Protein AF-A0A0G1UDI1-F1 (afdb_monomer_lite)

Secondary structure (DSSP, 8-state):
-PPPSS-EEE-S-HHHHHHHHHSSTTTTTTS---EEEEEEEETTEEEEEEEE-HHHHHT-TT-EEEEEE--STT-EESSTT-S-EEE-S----SEEEEEEGGG--SPEEE---

Foldseek 3Di:
DPQAPPKDKDFPDPLVQLCDQQPDCVNQVVDDKDKDKDWDDDPNDIDIAIAMAPSCVVRQPPTKGKGFAADCVQWDDPDPPDRIIIHNDDDHGPDIDMHGPVVNPDDYHHPDD

Structure (mmCIF, N/CA/C/O backbone):
data_AF-A0A0G1UDI1-F1
#
_entry.id   AF-A0A0G1UDI1-F1
#
loop_
_atom_site.group_PDB
_atom_site.id
_atom_site.type_symbol
_atom_site.label_atom_id
_atom_site.label_alt_id
_atom_site.label_comp_id
_atom_site.label_asym_id
_atom_site.label_entity_id
_atom_site.label_seq_id
_atom_site.pdbx_PDB_ins_code
_atom_site.Cartn_x
_atom_site.Cartn_y
_atom_site.Cartn_z
_atom_site.occupancy
_atom_site.B_iso_or_equiv
_atom_site.auth_seq_id
_atom_site.auth_comp_id
_atom_site.auth_asym_id
_atom_site.auth_atom_id
_atom_site.pdbx_PDB_model_num
ATOM 1 N N . MET A 1 1 ? -3.775 13.405 -18.573 1.00 46.84 1 MET A N 1
ATOM 2 C CA . MET A 1 1 ? -3.318 12.290 -19.426 1.00 46.84 1 MET A CA 1
ATOM 3 C C . MET A 1 1 ? -4.133 11.085 -18.989 1.00 46.84 1 MET A C 1
ATOM 5 O O . MET A 1 1 ? -4.212 10.878 -17.790 1.00 46.84 1 MET A O 1
ATOM 9 N N . LYS A 1 2 ? -4.880 10.423 -19.882 1.00 46.75 2 LYS A N 1
ATOM 10 C CA . LYS A 1 2 ? -5.565 9.175 -19.513 1.00 46.75 2 LYS A CA 1
ATOM 11 C C . LYS A 1 2 ? -4.510 8.079 -19.538 1.00 46.75 2 LYS A C 1
ATOM 13 O O . LYS A 1 2 ? -3.777 8.002 -20.523 1.00 46.75 2 LYS A O 1
ATOM 18 N N . ASP A 1 3 ? -4.415 7.314 -18.464 1.00 53.06 3 ASP A N 1
ATOM 19 C CA . ASP A 1 3 ? -3.497 6.185 -18.372 1.00 53.06 3 ASP A CA 1
ATOM 20 C C . ASP A 1 3 ? -3.873 5.189 -19.480 1.00 53.06 3 ASP A C 1
ATOM 22 O O . ASP A 1 3 ? -5.055 4.910 -19.689 1.00 53.06 3 ASP A O 1
ATOM 26 N N . GLY A 1 4 ? -2.899 4.796 -20.306 1.00 52.22 4 GLY A N 1
ATOM 27 C CA . GLY A 1 4 ? -3.145 3.919 -21.452 1.00 52.22 4 GLY A CA 1
ATOM 28 C C . GLY A 1 4 ? -3.436 2.498 -20.982 1.00 52.22 4 GLY A C 1
ATOM 29 O O . GLY A 1 4 ? -2.814 2.042 -20.033 1.00 52.22 4 GLY A O 1
ATOM 30 N N . ASP A 1 5 ? -4.364 1.794 -21.631 1.00 53.66 5 ASP A N 1
ATOM 31 C CA . ASP A 1 5 ? -4.624 0.388 -21.311 1.00 53.66 5 ASP A CA 1
ATOM 32 C C . ASP A 1 5 ? -3.620 -0.538 -22.026 1.00 53.66 5 ASP A C 1
ATOM 34 O O . ASP A 1 5 ? -3.471 -0.417 -23.249 1.00 53.66 5 ASP A O 1
ATOM 38 N N . PRO A 1 6 ? -2.988 -1.499 -21.317 1.00 63.28 6 PRO A N 1
ATOM 39 C CA . PRO A 1 6 ? -3.016 -1.712 -19.861 1.00 63.28 6 PRO A CA 1
ATOM 40 C C . PRO A 1 6 ? -1.995 -0.825 -19.120 1.00 63.28 6 PRO A C 1
ATOM 42 O O . PRO A 1 6 ? -0.846 -0.745 -19.541 1.00 63.28 6 PRO A O 1
ATOM 45 N N . CYS A 1 7 ? -2.375 -0.236 -17.978 1.00 74.19 7 CYS A N 1
ATOM 46 C CA . CYS A 1 7 ? -1.450 0.473 -17.082 1.00 74.19 7 CYS A CA 1
ATOM 47 C C . CYS A 1 7 ? -1.474 -0.156 -15.687 1.00 74.19 7 CYS A C 1
ATOM 49 O O . CYS A 1 7 ? -2.443 -0.014 -14.939 1.00 74.19 7 CYS A O 1
ATOM 51 N N . ILE A 1 8 ? -0.386 -0.833 -15.315 1.00 84.19 8 ILE A N 1
ATOM 52 C CA . ILE A 1 8 ? -0.183 -1.324 -13.948 1.00 84.19 8 ILE A CA 1
ATOM 53 C C . ILE A 1 8 ? 0.551 -0.239 -13.165 1.00 84.19 8 ILE A C 1
ATOM 55 O O . ILE A 1 8 ? 1.701 0.071 -13.477 1.00 84.19 8 ILE A O 1
ATOM 59 N N . ALA A 1 9 ? -0.099 0.3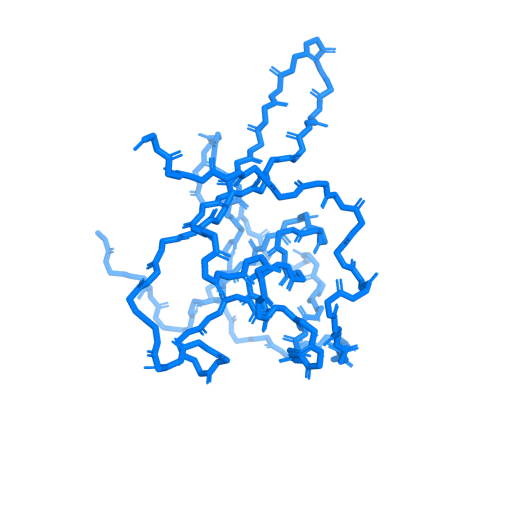13 -12.140 1.00 85.12 9 ALA A N 1
ATOM 60 C CA . ALA A 1 9 ? 0.535 1.190 -11.161 1.00 85.12 9 ALA A CA 1
ATOM 61 C C . ALA A 1 9 ? 1.035 0.365 -9.966 1.00 85.12 9 ALA A C 1
ATOM 63 O O . ALA A 1 9 ? 0.275 -0.389 -9.358 1.00 85.12 9 ALA A O 1
ATOM 64 N N . ALA A 1 10 ? 2.309 0.519 -9.619 1.00 89.94 10 ALA A N 1
ATOM 65 C CA . ALA A 1 10 ? 2.963 -0.192 -8.528 1.00 89.94 10 ALA A CA 1
ATOM 66 C C . ALA A 1 10 ? 3.748 0.771 -7.628 1.00 89.94 10 ALA A C 1
ATOM 68 O O . ALA A 1 10 ? 4.215 1.824 -8.064 1.00 89.94 10 ALA A O 1
ATOM 69 N N . SER A 1 11 ? 3.915 0.385 -6.364 1.00 90.69 11 SER A N 1
ATOM 70 C CA . SER A 1 11 ? 4.801 1.064 -5.418 1.00 90.69 11 SER A CA 1
ATOM 71 C C . SER A 1 11 ? 6.045 0.204 -5.184 1.00 90.69 11 SER A C 1
ATOM 73 O O . SER A 1 11 ? 5.910 -1.015 -5.078 1.00 90.69 11 SER A O 1
ATOM 75 N N . PRO A 1 12 ? 7.249 0.793 -5.067 1.00 90.81 12 PRO A N 1
ATOM 76 C CA . PRO A 1 12 ? 8.438 0.050 -4.668 1.00 90.81 12 PRO A CA 1
ATOM 77 C C . PRO A 1 12 ? 8.494 -0.170 -3.145 1.00 90.81 12 PRO A C 1
ATOM 79 O O . PRO A 1 12 ? 9.393 -0.861 -2.672 1.00 90.81 12 PRO A O 1
ATOM 82 N N . TYR A 1 13 ? 7.563 0.414 -2.379 1.00 92.75 13 TYR A N 1
ATOM 83 C CA . TYR A 1 13 ? 7.511 0.326 -0.923 1.00 92.75 13 TYR A CA 1
ATOM 84 C C . TYR A 1 13 ? 6.469 -0.711 -0.499 1.00 92.75 13 TYR A C 1
ATOM 86 O O . TYR A 1 13 ? 5.269 -0.531 -0.730 1.00 92.75 13 TYR A O 1
ATOM 94 N N . ALA A 1 14 ? 6.930 -1.787 0.144 1.00 94.00 14 ALA A N 1
ATOM 95 C CA . ALA A 1 14 ? 6.065 -2.866 0.617 1.00 94.00 14 ALA A CA 1
ATOM 96 C C . ALA A 1 14 ? 5.004 -2.352 1.600 1.00 94.00 14 ALA A C 1
ATOM 98 O O . ALA A 1 14 ? 3.835 -2.692 1.454 1.00 94.00 14 ALA A O 1
ATOM 99 N N . ASP A 1 15 ? 5.378 -1.460 2.522 1.00 95.50 15 ASP A N 1
ATOM 100 C CA . ASP A 1 15 ? 4.459 -0.900 3.518 1.00 95.50 15 ASP A CA 1
ATOM 101 C C . ASP A 1 15 ? 3.283 -0.155 2.875 1.00 95.50 15 ASP A C 1
ATOM 103 O O . ASP A 1 15 ? 2.140 -0.313 3.294 1.00 95.50 15 ASP A O 1
ATOM 107 N N . ILE A 1 16 ? 3.537 0.605 1.802 1.00 95.25 16 ILE A N 1
ATOM 108 C CA . ILE A 1 16 ? 2.482 1.303 1.052 1.00 95.25 16 ILE A CA 1
ATOM 109 C C . ILE A 1 16 ? 1.583 0.291 0.337 1.00 95.25 16 ILE A C 1
ATOM 111 O O . ILE A 1 16 ? 0.362 0.446 0.335 1.00 95.25 16 ILE A O 1
ATOM 115 N N . ALA A 1 17 ? 2.163 -0.748 -0.272 1.00 95.56 17 ALA A N 1
ATOM 116 C CA . ALA A 1 17 ? 1.393 -1.782 -0.957 1.00 95.56 17 ALA A CA 1
ATOM 117 C C . ALA A 1 17 ? 0.483 -2.553 0.014 1.00 95.56 17 ALA A C 1
ATOM 119 O O . ALA A 1 17 ? -0.703 -2.721 -0.271 1.00 95.56 17 ALA A O 1
ATOM 120 N N . ILE A 1 18 ? 1.013 -2.957 1.172 1.00 97.31 18 ILE A N 1
ATOM 121 C CA . ILE A 1 18 ? 0.273 -3.639 2.242 1.00 97.31 18 ILE A CA 1
ATOM 122 C C . ILE A 1 18 ? -0.834 -2.726 2.776 1.00 97.31 18 ILE A C 1
ATOM 124 O O . ILE A 1 18 ? -2.001 -3.120 2.799 1.00 97.31 18 ILE A O 1
ATOM 128 N N . PHE A 1 19 ? -0.496 -1.480 3.121 1.00 97.44 19 PHE A N 1
ATOM 129 C CA . PHE A 1 19 ? -1.457 -0.500 3.621 1.00 97.44 19 PHE A CA 1
ATOM 130 C C . PHE A 1 19 ? -2.620 -0.295 2.647 1.00 97.44 19 PHE A C 1
ATOM 132 O O . PHE A 1 19 ? -3.772 -0.405 3.052 1.00 97.44 19 PHE A O 1
ATOM 139 N N . ARG A 1 20 ? -2.353 -0.088 1.351 1.00 96.00 20 ARG A N 1
ATOM 140 C CA . ARG A 1 20 ? -3.409 0.080 0.333 1.00 96.00 20 ARG A CA 1
ATOM 141 C C . ARG A 1 20 ? -4.218 -1.192 0.078 1.00 96.00 20 ARG A C 1
ATOM 143 O O . ARG A 1 20 ? -5.399 -1.109 -0.254 1.00 96.00 20 ARG A O 1
ATOM 150 N N . ALA A 1 21 ? -3.605 -2.367 0.211 1.00 96.81 21 ALA A N 1
ATOM 151 C CA . ALA A 1 21 ? -4.315 -3.636 0.076 1.00 96.81 21 ALA A CA 1
ATOM 152 C C . ALA A 1 21 ? -5.327 -3.847 1.213 1.00 96.81 21 ALA A C 1
ATOM 154 O O . ALA A 1 21 ? -6.347 -4.501 1.003 1.00 96.81 21 ALA A O 1
ATOM 155 N N . ILE A 1 22 ? -5.071 -3.280 2.394 1.00 97.88 22 ILE A N 1
ATOM 156 C CA . ILE A 1 22 ? -5.925 -3.418 3.579 1.00 97.88 22 ILE A CA 1
ATOM 157 C C . ILE A 1 22 ? -6.904 -2.242 3.704 1.00 97.88 22 ILE A C 1
ATOM 159 O O . ILE A 1 22 ? -8.088 -2.460 3.947 1.00 97.88 22 ILE A O 1
ATOM 163 N N . VAL A 1 23 ? -6.442 -1.008 3.513 1.00 97.25 23 VAL A N 1
ATOM 164 C CA . VAL A 1 23 ? -7.226 0.227 3.649 1.00 97.25 23 VAL A CA 1
ATOM 165 C C . VAL A 1 23 ? -7.801 0.624 2.289 1.00 97.25 23 VAL A C 1
ATOM 167 O O . VAL A 1 23 ? -7.172 1.324 1.497 1.00 97.25 23 VAL A O 1
ATOM 170 N N . ASN A 1 24 ? -9.005 0.129 2.007 1.00 95.75 24 ASN A N 1
ATOM 171 C CA . ASN A 1 24 ? -9.752 0.378 0.775 1.00 95.75 24 ASN A CA 1
ATOM 172 C C . ASN A 1 24 ? -11.272 0.321 1.020 1.00 95.75 24 ASN A C 1
ATOM 174 O O . ASN A 1 24 ? -11.730 -0.190 2.046 1.00 95.75 24 ASN A O 1
ATOM 178 N N . ASP A 1 25 ? -12.041 0.769 0.027 1.00 94.81 25 ASP A N 1
ATOM 179 C CA . ASP A 1 25 ? -13.505 0.857 0.085 1.00 94.81 25 ASP A CA 1
ATOM 180 C C . ASP A 1 25 ? -14.211 -0.492 0.280 1.00 94.81 25 ASP A C 1
ATOM 182 O O . ASP A 1 25 ? -15.357 -0.517 0.711 1.00 94.81 25 ASP A O 1
ATOM 186 N N . VAL A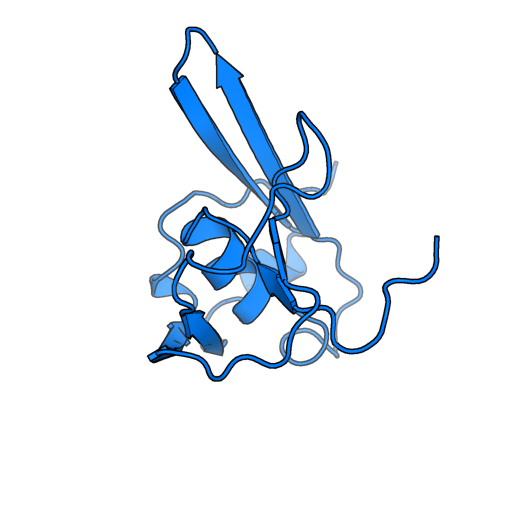 1 26 ? -13.565 -1.624 -0.019 1.00 95.06 26 VAL A N 1
ATOM 187 C CA . VAL A 1 26 ? -14.152 -2.951 0.234 1.00 95.06 26 VAL A CA 1
ATOM 188 C C . VAL A 1 26 ? -14.057 -3.296 1.717 1.00 95.06 26 VAL A C 1
ATOM 190 O O . VAL A 1 26 ? -15.025 -3.762 2.311 1.00 95.06 26 VAL A O 1
ATOM 193 N N . ASN A 1 27 ? -12.902 -3.053 2.334 1.00 96.50 27 ASN A N 1
ATOM 194 C CA . ASN A 1 27 ? -12.689 -3.349 3.750 1.00 96.50 27 ASN A CA 1
ATOM 195 C C . ASN A 1 27 ? -13.353 -2.330 4.685 1.00 96.50 27 ASN A C 1
ATOM 197 O O . ASN A 1 27 ? -13.671 -2.683 5.824 1.00 96.50 27 ASN A O 1
ATOM 201 N N . PHE A 1 28 ? -13.573 -1.100 4.219 1.00 96.31 28 PHE A N 1
ATOM 202 C CA . PHE A 1 28 ? -14.121 0.008 5.005 1.00 96.31 28 PHE A CA 1
ATOM 203 C C . PHE A 1 28 ? -15.377 0.630 4.371 1.00 96.31 28 PHE A C 1
ATOM 205 O O . PHE A 1 28 ? -15.658 1.802 4.597 1.00 96.31 28 PHE A O 1
ATOM 212 N N . SER A 1 29 ? -16.166 -0.158 3.630 1.00 95.69 29 SER A N 1
ATOM 213 C CA . SER A 1 29 ? -17.385 0.296 2.928 1.00 95.69 29 SER A CA 1
ATOM 214 C C . SER A 1 29 ? -18.413 0.995 3.818 1.00 95.69 29 SER A C 1
ATOM 216 O O . SER A 1 29 ? -19.200 1.809 3.339 1.00 95.69 29 SER A O 1
ATOM 218 N N . ASP A 1 30 ? -18.419 0.660 5.107 1.00 95.25 30 ASP A N 1
ATOM 219 C CA . ASP A 1 30 ? -19.380 1.166 6.088 1.00 95.25 30 ASP A CA 1
ATOM 220 C C . ASP A 1 30 ? -18.938 2.493 6.730 1.00 95.25 30 ASP A C 1
ATOM 222 O O . ASP A 1 30 ? -19.661 3.057 7.553 1.00 95.25 30 ASP A O 1
ATOM 226 N N . TYR A 1 31 ? -17.758 3.004 6.367 1.00 92.56 31 TYR A N 1
ATOM 227 C CA . TYR A 1 31 ? -17.154 4.186 6.971 1.00 92.56 31 TYR A CA 1
ATOM 228 C C . TYR A 1 31 ? -16.890 5.259 5.918 1.00 92.56 31 TYR A C 1
ATOM 230 O O . TYR A 1 31 ? -16.356 4.998 4.845 1.00 92.56 31 TYR A O 1
ATOM 238 N N . SER A 1 32 ? -17.183 6.510 6.268 1.00 93.69 32 SER A N 1
ATOM 239 C CA . SER A 1 32 ? -16.552 7.646 5.600 1.00 93.69 32 SER A CA 1
ATOM 240 C C . SER A 1 32 ? -15.178 7.827 6.230 1.00 93.69 32 SER A C 1
ATOM 242 O O . SER A 1 32 ? -15.093 8.203 7.398 1.00 93.69 32 SER A O 1
ATOM 244 N N . TYR A 1 33 ? -14.116 7.542 5.483 1.00 94.94 33 TYR A N 1
ATOM 245 C CA . TYR A 1 33 ? -12.751 7.617 5.991 1.00 94.94 33 TYR A CA 1
ATOM 246 C C . TYR A 1 33 ? -11.823 8.335 5.012 1.00 94.94 33 TYR A C 1
ATOM 248 O O . TYR A 1 33 ? -12.123 8.484 3.829 1.00 94.94 33 TYR A O 1
ATOM 256 N N . SER A 1 34 ? -10.686 8.795 5.524 1.00 95.50 34 SER A N 1
ATOM 257 C CA . SER A 1 34 ? -9.568 9.285 4.722 1.00 95.50 34 SER A CA 1
ATOM 258 C C . SER A 1 34 ? -8.325 8.458 5.016 1.00 95.50 34 SER A C 1
ATOM 260 O O . SER A 1 34 ? -8.127 7.975 6.131 1.00 95.50 34 SER A O 1
ATOM 262 N N . SER A 1 35 ? -7.472 8.305 4.011 1.00 95.50 35 SER A N 1
ATOM 263 C CA . SER A 1 35 ? -6.161 7.678 4.153 1.00 95.50 35 SER A CA 1
ATOM 264 C C . SER A 1 35 ? -5.160 8.349 3.228 1.00 95.50 35 SER A C 1
ATOM 266 O O . SER A 1 35 ? -5.513 8.728 2.110 1.00 95.50 35 SER A O 1
ATOM 268 N N . ASN A 1 36 ? -3.912 8.452 3.662 1.00 95.56 36 ASN A N 1
ATOM 269 C CA . ASN A 1 36 ? -2.811 8.929 2.847 1.00 95.56 36 ASN A CA 1
ATOM 270 C C . ASN A 1 36 ? -1.548 8.101 3.105 1.00 95.56 36 ASN A C 1
ATOM 272 O O . ASN A 1 36 ? -1.461 7.296 4.031 1.00 95.56 36 ASN A O 1
ATOM 276 N N . PHE A 1 37 ? -0.574 8.282 2.227 1.00 94.12 37 PHE A N 1
ATOM 277 C CA . PHE A 1 37 ? 0.760 7.734 2.385 1.00 94.12 37 PHE A CA 1
ATOM 278 C C . PHE A 1 37 ? 1.753 8.660 1.691 1.00 94.12 37 PHE A C 1
ATOM 280 O O . PHE A 1 37 ? 1.415 9.363 0.735 1.00 94.12 37 PHE A O 1
ATOM 287 N N . GLY A 1 38 ? 2.986 8.656 2.175 1.00 91.56 38 GLY A N 1
ATOM 288 C CA . GLY A 1 38 ? 4.048 9.521 1.686 1.00 91.56 38 GLY A CA 1
ATOM 289 C C . GLY A 1 38 ? 5.413 8.886 1.872 1.00 91.56 38 GLY A C 1
ATOM 290 O O . GLY A 1 38 ? 5.583 7.966 2.669 1.00 91.56 38 GLY A O 1
ATOM 291 N N . VAL A 1 39 ? 6.397 9.406 1.147 1.00 89.88 39 VAL A N 1
ATOM 292 C CA . VAL A 1 39 ? 7.810 9.111 1.373 1.00 89.88 39 VAL A CA 1
ATOM 293 C C . VAL A 1 39 ? 8.527 10.430 1.560 1.00 89.88 39 VAL A C 1
ATOM 295 O O . VAL A 1 39 ? 8.469 11.313 0.706 1.00 89.88 39 VAL A O 1
ATOM 298 N N . GLU A 1 40 ? 9.208 10.559 2.690 1.00 86.94 40 GLU A N 1
ATOM 299 C CA . GLU A 1 40 ? 10.059 11.699 2.989 1.00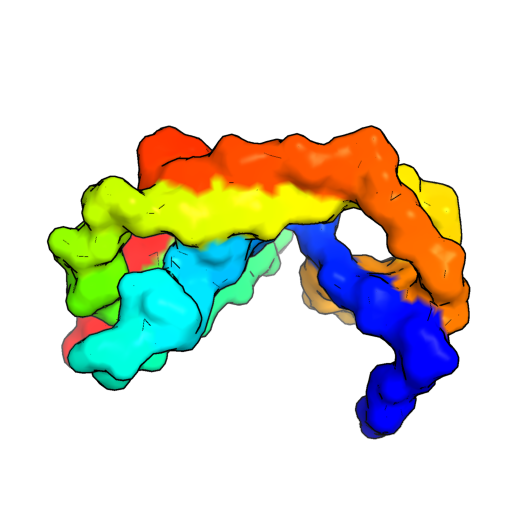 86.94 40 GLU A CA 1
ATOM 300 C C . GLU A 1 40 ? 11.523 11.298 2.841 1.00 86.94 40 GLU A C 1
ATOM 302 O O . GLU A 1 40 ? 12.002 10.370 3.495 1.00 86.94 40 GLU A O 1
ATOM 307 N N . GLY A 1 41 ? 12.240 12.012 1.976 1.00 81.50 41 GLY A N 1
ATOM 308 C CA . GLY A 1 41 ? 13.686 11.896 1.838 1.00 81.50 41 GLY A CA 1
ATOM 309 C C . GLY A 1 41 ? 14.395 12.951 2.685 1.00 81.50 41 GLY A C 1
ATOM 310 O O . GLY A 1 41 ? 14.276 14.142 2.401 1.00 81.50 41 GLY A O 1
ATOM 311 N N . ARG A 1 42 ? 15.175 12.537 3.688 1.00 74.81 42 ARG A N 1
ATOM 312 C CA . ARG A 1 42 ? 16.118 13.418 4.399 1.00 74.81 42 ARG A CA 1
ATOM 313 C C . ARG A 1 42 ? 17.503 12.778 4.393 1.00 74.81 42 ARG A C 1
ATOM 315 O O . ARG A 1 42 ? 17.642 11.602 4.709 1.00 74.81 42 ARG A O 1
ATOM 322 N N . ASP A 1 43 ? 18.517 13.549 4.004 1.00 77.81 43 ASP A N 1
ATOM 323 C CA . ASP A 1 43 ? 19.927 13.125 3.980 1.00 77.81 43 ASP A CA 1
ATOM 324 C C . ASP A 1 43 ? 20.180 11.823 3.191 1.00 77.81 43 ASP A C 1
ATOM 326 O O . ASP A 1 43 ? 20.986 10.980 3.576 1.00 77.81 43 ASP A O 1
ATOM 330 N N . GLY A 1 44 ? 19.458 11.637 2.079 1.00 76.81 44 GLY A N 1
ATOM 331 C CA . GLY A 1 44 ? 19.563 10.438 1.238 1.00 76.81 44 GLY A CA 1
ATOM 332 C C . GLY A 1 44 ? 18.879 9.191 1.811 1.00 76.81 44 GLY A C 1
ATOM 333 O O . GLY A 1 44 ? 18.983 8.123 1.214 1.00 76.81 44 GLY A O 1
ATOM 334 N N . LYS A 1 45 ? 18.168 9.312 2.939 1.00 81.56 45 LYS A N 1
ATOM 335 C CA . LYS A 1 45 ? 17.344 8.248 3.512 1.00 81.56 45 LYS A CA 1
ATOM 336 C C . LYS A 1 45 ? 15.867 8.528 3.259 1.00 81.56 45 LYS A C 1
ATOM 338 O O . LYS A 1 45 ? 15.353 9.575 3.647 1.00 81.56 45 LYS A O 1
ATOM 343 N N . GLU A 1 46 ? 15.195 7.563 2.648 1.00 87.12 46 GLU A N 1
ATOM 344 C CA . GLU A 1 46 ? 13.747 7.569 2.453 1.00 87.12 46 GLU A CA 1
ATOM 345 C C . GLU A 1 46 ? 13.047 6.964 3.675 1.00 87.12 46 GLU A C 1
ATOM 347 O O . GLU A 1 46 ? 13.474 5.936 4.206 1.00 87.12 46 GLU A O 1
ATOM 352 N N . THR A 1 47 ? 11.984 7.617 4.141 1.00 90.38 47 THR A N 1
ATOM 353 C CA . THR A 1 47 ? 11.117 7.143 5.225 1.00 90.38 47 THR A CA 1
ATOM 354 C C . THR A 1 47 ? 9.676 7.156 4.743 1.00 90.38 47 THR A C 1
ATOM 356 O O . THR A 1 47 ? 9.182 8.195 4.310 1.00 90.38 47 THR A O 1
ATOM 359 N N . VAL A 1 48 ? 9.005 6.008 4.819 1.00 93.50 48 VAL A N 1
ATOM 360 C CA . VAL A 1 48 ? 7.581 5.885 4.495 1.00 93.50 48 VAL A CA 1
ATOM 361 C C . VAL A 1 48 ? 6.747 6.408 5.665 1.00 93.50 48 VAL A C 1
ATOM 363 O O . VAL A 1 48 ? 7.053 6.129 6.824 1.00 93.50 48 VAL A O 1
ATOM 366 N N . LYS A 1 49 ? 5.682 7.141 5.348 1.00 95.44 49 LYS A N 1
ATOM 367 C CA . LYS A 1 49 ? 4.649 7.589 6.281 1.00 95.44 49 LYS A CA 1
ATOM 368 C C . LYS A 1 49 ? 3.289 7.092 5.823 1.00 95.44 49 LYS A C 1
ATOM 370 O O . LYS A 1 49 ? 2.991 7.141 4.629 1.00 95.44 49 LYS A O 1
ATOM 375 N N . LEU A 1 50 ? 2.479 6.645 6.773 1.00 96.81 50 LEU A N 1
ATOM 376 C CA . LEU A 1 50 ? 1.111 6.188 6.559 1.00 96.81 50 LEU A CA 1
ATOM 377 C C . LEU A 1 50 ? 0.191 7.028 7.435 1.00 96.81 50 LEU A C 1
ATOM 379 O O . LEU A 1 50 ? 0.526 7.286 8.589 1.00 96.81 50 LEU A O 1
ATOM 383 N N . GLY A 1 51 ? -0.967 7.411 6.912 1.00 96.94 51 GLY A N 1
ATOM 384 C CA . GLY A 1 51 ? -1.967 8.131 7.683 1.00 96.94 51 GLY A CA 1
ATOM 385 C C . GLY A 1 51 ? -3.376 7.646 7.382 1.00 96.94 51 GLY A C 1
ATOM 386 O O . GLY A 1 51 ? -3.700 7.315 6.239 1.00 96.94 51 GLY A O 1
ATOM 387 N N . ALA A 1 52 ? -4.227 7.598 8.402 1.00 97.06 52 ALA A N 1
ATOM 388 C CA . ALA A 1 52 ? -5.638 7.263 8.255 1.00 97.06 52 ALA A CA 1
ATOM 389 C C . ALA A 1 52 ? -6.518 7.937 9.320 1.00 97.06 52 ALA A C 1
ATOM 391 O O . ALA A 1 52 ? -6.033 8.347 10.370 1.00 97.06 52 ALA A O 1
ATOM 392 N N . SER A 1 53 ? -7.820 8.046 9.052 1.00 96.44 53 SER A N 1
ATOM 393 C CA . SER A 1 53 ? -8.827 8.436 10.053 1.00 96.44 53 SER A CA 1
ATOM 394 C C . SER A 1 53 ? -8.905 7.430 11.209 1.00 96.44 53 SER A C 1
ATOM 396 O O . SER A 1 53 ? -8.603 6.248 11.020 1.00 96.44 53 SER A O 1
ATOM 398 N N . LEU A 1 54 ? -9.405 7.856 12.377 1.00 94.75 54 LEU A N 1
ATOM 399 C CA . LEU A 1 54 ? -9.530 6.987 13.561 1.00 94.75 54 LEU A CA 1
ATOM 400 C C . LEU A 1 54 ? -10.381 5.749 13.293 1.00 94.75 54 LEU A C 1
ATOM 402 O O . LEU A 1 54 ? -10.052 4.646 13.726 1.00 94.75 54 LEU A O 1
ATOM 406 N N . CYS A 1 55 ? -11.452 5.912 12.515 1.00 94.56 55 CYS A N 1
ATOM 407 C CA . CYS A 1 55 ? -12.320 4.801 12.144 1.00 94.56 55 CYS A CA 1
ATOM 408 C C . CYS A 1 55 ? -11.568 3.680 11.408 1.00 94.56 55 CYS A C 1
ATOM 410 O O . CYS A 1 55 ? -11.958 2.520 11.524 1.00 94.56 55 CYS A O 1
ATOM 412 N N . VAL A 1 56 ? -10.476 3.994 10.703 1.00 95.62 56 VAL A N 1
ATOM 413 C CA . VAL A 1 56 ? -9.616 2.987 10.078 1.00 95.62 56 VAL A CA 1
ATOM 414 C C . VAL A 1 56 ? -8.805 2.274 11.145 1.00 95.62 56 VAL A C 1
ATOM 416 O O . VAL A 1 56 ? -8.891 1.053 11.250 1.00 95.62 56 VAL A O 1
ATOM 419 N N . THR A 1 57 ? -8.053 3.018 11.960 1.00 93.94 57 THR A N 1
ATOM 420 C CA . THR A 1 57 ? -7.150 2.429 12.959 1.00 93.94 57 THR A CA 1
ATOM 421 C C . THR A 1 57 ? -7.892 1.585 13.994 1.00 93.94 57 THR A C 1
ATOM 423 O O . THR A 1 57 ? -7.404 0.521 14.368 1.00 93.94 57 THR A O 1
ATOM 426 N N . ASP A 1 58 ? -9.106 1.989 14.374 1.00 94.88 58 ASP A N 1
ATOM 427 C CA . ASP A 1 58 ? -9.951 1.266 15.332 1.00 94.88 58 ASP A CA 1
ATOM 428 C C . ASP A 1 58 ? -10.566 -0.018 14.751 1.00 94.88 58 ASP A C 1
ATOM 430 O O . ASP A 1 58 ? -10.957 -0.914 15.499 1.00 94.88 58 ASP A O 1
ATOM 434 N N . ASN A 1 59 ? -10.657 -0.132 13.420 1.00 95.88 59 ASN A N 1
ATOM 435 C CA . ASN A 1 59 ? -11.344 -1.234 12.735 1.00 95.88 59 ASN A CA 1
ATOM 436 C C . ASN A 1 59 ? -10.437 -2.004 11.755 1.00 95.88 59 ASN A C 1
ATOM 438 O O . ASN A 1 59 ? -10.932 -2.711 10.875 1.00 95.88 59 ASN A O 1
ATOM 442 N N . LEU A 1 60 ? -9.113 -1.899 11.911 1.00 94.69 60 LEU A N 1
ATOM 443 C CA . LEU A 1 60 ? -8.123 -2.647 11.122 1.00 94.69 60 LEU A CA 1
ATOM 444 C C . LEU A 1 60 ? -8.117 -4.148 11.435 1.00 94.69 60 LEU A C 1
ATOM 446 O O . LEU A 1 60 ? -7.821 -4.965 10.562 1.00 94.69 60 LEU A O 1
ATOM 450 N N . ALA A 1 61 ? -8.437 -4.524 12.674 1.00 95.44 61 ALA A N 1
ATOM 451 C CA . ALA A 1 61 ? -8.359 -5.909 13.119 1.00 95.44 61 ALA A CA 1
ATOM 452 C C . ALA A 1 61 ? -9.221 -6.836 12.242 1.00 95.44 61 ALA A C 1
ATOM 454 O O . ALA A 1 61 ? -10.401 -6.588 11.996 1.00 95.44 61 ALA A O 1
ATOM 455 N N . GLY A 1 62 ? -8.615 -7.926 11.764 1.00 94.81 62 GLY A N 1
ATOM 456 C CA . GLY A 1 62 ? -9.281 -8.916 10.914 1.00 94.81 62 GLY A CA 1
ATOM 457 C C . GLY A 1 62 ? -9.463 -8.506 9.447 1.00 94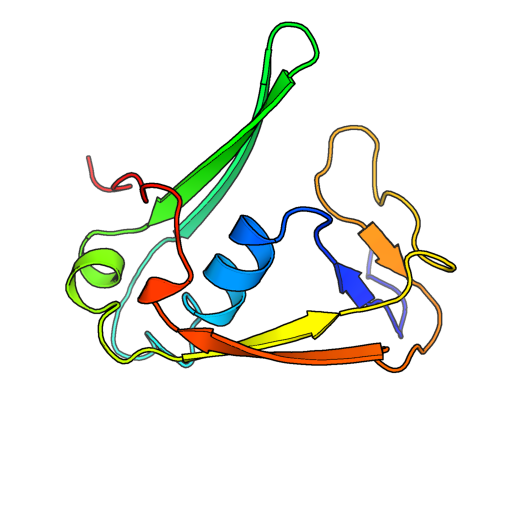.81 62 GLY A C 1
ATOM 458 O O . GLY A 1 62 ? -9.945 -9.325 8.663 1.00 94.81 62 GLY A O 1
ATOM 459 N N . LYS A 1 63 ? -9.064 -7.291 9.045 1.00 96.69 63 LYS A N 1
ATOM 460 C CA . LYS A 1 63 ? -9.050 -6.886 7.633 1.00 96.69 63 LYS A CA 1
ATOM 461 C C . LYS A 1 63 ? -7.907 -7.579 6.895 1.00 96.69 63 LYS A C 1
ATOM 463 O O . LYS A 1 63 ? -6.817 -7.767 7.440 1.00 96.69 63 LYS A O 1
ATOM 468 N N . LYS A 1 64 ? -8.175 -7.960 5.647 1.00 97.69 64 LYS A N 1
ATOM 469 C CA . LYS A 1 64 ? -7.235 -8.668 4.776 1.00 97.69 64 LYS A CA 1
ATOM 470 C C . LYS A 1 64 ? -7.184 -8.033 3.398 1.00 97.69 64 LYS A C 1
ATOM 472 O O . LYS A 1 64 ? -8.157 -7.429 2.952 1.00 97.69 64 LYS A O 1
ATOM 477 N N . GLY A 1 65 ? -6.060 -8.203 2.724 1.00 96.94 65 GLY A N 1
ATOM 478 C CA . GLY A 1 65 ? -5.830 -7.734 1.368 1.00 96.94 65 GLY A CA 1
ATOM 479 C C . GLY A 1 65 ? -4.961 -8.703 0.583 1.00 96.94 65 GLY A C 1
ATOM 480 O O . GLY A 1 65 ? -4.451 -9.684 1.122 1.00 96.94 65 GLY A O 1
ATOM 481 N N . VAL A 1 66 ? -4.778 -8.413 -0.702 1.00 97.44 66 VAL A N 1
ATOM 482 C CA . VAL A 1 66 ? -3.844 -9.147 -1.562 1.00 97.44 66 VAL A CA 1
ATOM 483 C C . VAL A 1 66 ? -2.858 -8.163 -2.170 1.00 97.44 66 VAL A C 1
ATOM 485 O O . VAL A 1 66 ? -3.260 -7.188 -2.805 1.00 97.44 66 VAL A O 1
ATOM 488 N N . VAL A 1 67 ? -1.569 -8.448 -2.005 1.00 97.00 67 VAL A N 1
ATOM 489 C CA . VAL A 1 67 ? -0.478 -7.757 -2.690 1.00 97.00 67 VAL A CA 1
ATOM 490 C C . VAL A 1 67 ? -0.030 -8.600 -3.879 1.00 97.00 67 VAL A C 1
ATOM 492 O O . VAL A 1 67 ? 0.199 -9.805 -3.767 1.00 97.00 67 VAL A O 1
ATOM 495 N N . TYR A 1 68 ? 0.097 -7.948 -5.030 1.00 95.81 68 TYR A N 1
ATOM 496 C CA . TYR A 1 68 ? 0.638 -8.533 -6.249 1.00 95.81 68 TYR A CA 1
ATOM 497 C C . TYR A 1 68 ? 2.086 -8.086 -6.419 1.00 95.81 68 TYR A C 1
ATOM 499 O O . TYR A 1 68 ? 2.360 -6.887 -6.476 1.00 95.81 68 TYR A O 1
ATOM 507 N N . VAL A 1 69 ? 3.004 -9.043 -6.515 1.00 94.62 69 VAL A N 1
ATOM 508 C CA . VAL A 1 69 ? 4.421 -8.767 -6.763 1.00 94.62 69 VAL A CA 1
ATOM 509 C C . VAL A 1 69 ? 4.680 -8.896 -8.253 1.00 94.62 69 VAL A C 1
ATOM 511 O O . VAL A 1 69 ? 4.262 -9.866 -8.884 1.00 94.62 69 VAL A O 1
ATOM 514 N N . PHE A 1 70 ? 5.373 -7.915 -8.818 1.00 93.50 70 PHE A N 1
ATOM 515 C CA . PHE A 1 70 ? 5.766 -7.907 -10.219 1.00 93.50 70 PHE A CA 1
ATOM 516 C C . PHE A 1 70 ? 7.281 -7.805 -10.335 1.00 93.50 70 PHE A C 1
ATOM 518 O O . PHE A 1 70 ? 7.947 -7.189 -9.499 1.00 93.50 70 PHE A O 1
ATOM 525 N N . ASN A 1 71 ? 7.824 -8.374 -11.410 1.00 90.75 71 ASN A N 1
ATOM 526 C CA . ASN A 1 71 ? 9.204 -8.105 -11.778 1.00 90.75 71 ASN A CA 1
ATOM 527 C C . ASN A 1 71 ? 9.326 -6.639 -12.195 1.00 90.75 71 ASN A C 1
ATOM 529 O O . ASN A 1 71 ? 8.501 -6.120 -12.943 1.00 90.75 71 ASN A O 1
ATOM 533 N N . ARG A 1 72 ? 10.380 -5.973 -11.722 1.00 88.50 72 ARG A N 1
ATOM 534 C CA . ARG A 1 72 ? 10.638 -4.564 -12.048 1.00 88.50 72 ARG A CA 1
ATOM 535 C C . ARG A 1 72 ? 10.908 -4.352 -13.541 1.00 88.50 72 ARG A C 1
ATOM 537 O O . ARG A 1 72 ? 10.714 -3.246 -14.042 1.00 88.50 72 ARG A O 1
ATOM 544 N N . ASP A 1 73 ? 11.349 -5.398 -14.234 1.00 86.38 73 ASP A N 1
ATOM 545 C CA . ASP A 1 73 ? 11.621 -5.396 -15.667 1.00 86.38 73 ASP A CA 1
ATOM 546 C C . ASP A 1 73 ? 10.334 -5.086 -16.442 1.00 86.38 73 ASP A C 1
ATOM 548 O O . ASP A 1 73 ? 9.445 -5.922 -16.556 1.00 86.38 73 ASP A O 1
ATOM 552 N N . GLY A 1 74 ? 10.226 -3.859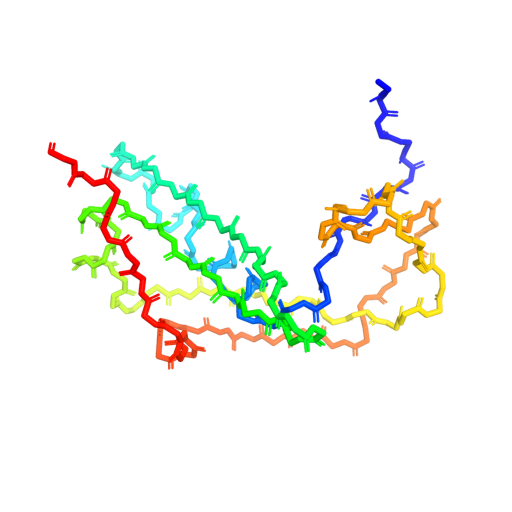 -16.954 1.00 82.94 74 GLY A N 1
ATOM 553 C CA . GLY A 1 74 ? 9.032 -3.355 -17.643 1.00 82.94 74 GLY A CA 1
ATOM 554 C C . GLY A 1 74 ? 8.341 -2.195 -16.928 1.00 82.94 74 GLY A C 1
ATOM 555 O O . GLY A 1 74 ? 7.490 -1.543 -17.532 1.00 82.94 74 GLY A O 1
ATOM 556 N N . PHE A 1 75 ? 8.736 -1.885 -15.692 1.00 89.62 75 PHE A N 1
ATOM 557 C CA . PHE A 1 75 ? 8.268 -0.703 -14.979 1.00 89.62 75 PHE A CA 1
ATOM 558 C C . PHE A 1 75 ? 9.222 0.477 -15.154 1.00 89.62 75 PHE A C 1
ATOM 560 O O . PHE A 1 75 ? 10.446 0.349 -15.077 1.00 89.62 75 PHE A O 1
ATOM 567 N N . ARG A 1 76 ? 8.643 1.663 -15.315 1.00 89.00 76 ARG A N 1
ATOM 568 C CA . ARG A 1 76 ? 9.348 2.946 -15.302 1.00 89.00 76 ARG A CA 1
ATOM 569 C C . ARG A 1 76 ? 8.753 3.855 -14.242 1.00 89.00 76 ARG A C 1
ATOM 571 O O . ARG A 1 76 ? 7.555 3.791 -13.972 1.00 89.00 76 ARG A O 1
ATOM 578 N N . LEU A 1 77 ? 9.588 4.704 -13.653 1.00 86.12 77 LEU A N 1
ATOM 579 C CA . LEU A 1 77 ? 9.109 5.751 -12.759 1.00 86.12 77 LEU A CA 1
ATOM 580 C C . LEU A 1 77 ? 8.139 6.647 -13.540 1.00 86.12 77 LEU A C 1
ATOM 582 O O . LEU A 1 77 ? 8.481 7.076 -14.644 1.00 86.12 77 LEU A O 1
ATOM 586 N N . HIS A 1 78 ? 6.940 6.887 -13.005 1.00 79.38 78 HIS A N 1
ATOM 587 C CA . HIS A 1 78 ? 5.930 7.673 -13.711 1.00 79.38 78 HIS A CA 1
ATOM 588 C C . HIS A 1 78 ? 6.404 9.113 -13.932 1.00 79.38 78 HIS A C 1
ATOM 590 O O . HIS A 1 78 ? 6.391 9.598 -15.062 1.00 79.38 78 HIS A O 1
ATOM 596 N N . GLU A 1 79 ? 6.867 9.755 -12.860 1.00 77.31 79 GLU A N 1
ATOM 597 C CA . GLU A 1 79 ? 7.425 11.103 -12.852 1.00 77.31 79 GLU A CA 1
ATOM 598 C C . GLU A 1 79 ? 8.516 11.200 -11.776 1.00 77.31 79 GLU A C 1
ATOM 600 O O . GLU A 1 79 ? 8.468 10.518 -10.748 1.00 77.31 79 GLU A O 1
ATOM 605 N N . ALA A 1 80 ? 9.524 12.044 -12.005 1.00 65.75 80 ALA A N 1
ATOM 606 C CA . ALA A 1 80 ? 10.591 12.261 -11.033 1.00 65.75 80 ALA A CA 1
ATOM 607 C C . ALA A 1 80 ? 10.020 12.867 -9.738 1.00 65.75 80 ALA A C 1
ATOM 609 O O . ALA A 1 80 ? 9.393 13.921 -9.771 1.00 65.75 80 ALA A O 1
ATOM 610 N N . GLY A 1 81 ? 10.256 12.204 -8.603 1.00 63.28 81 GLY A N 1
ATOM 611 C CA . GLY A 1 81 ? 9.730 12.620 -7.297 1.00 63.28 81 GLY A CA 1
ATOM 612 C C . GLY A 1 81 ? 8.367 12.022 -6.930 1.00 63.28 81 GLY A C 1
ATOM 613 O O . GLY A 1 81 ? 7.873 12.297 -5.840 1.00 63.28 81 GLY A O 1
ATOM 614 N N . VAL A 1 82 ? 7.776 11.183 -7.787 1.00 69.44 82 VAL A N 1
ATOM 615 C CA . VAL A 1 82 ? 6.541 10.444 -7.485 1.00 69.44 82 VAL A CA 1
ATOM 616 C C . VAL A 1 82 ? 6.880 8.997 -7.114 1.00 69.44 82 VAL A C 1
ATOM 618 O O . VAL A 1 82 ? 7.754 8.379 -7.713 1.00 69.44 82 VAL A O 1
ATOM 621 N N . MET A 1 83 ? 6.174 8.433 -6.130 1.00 78.50 83 MET A N 1
ATOM 622 C CA . MET A 1 83 ? 6.378 7.059 -5.628 1.00 78.50 83 MET A CA 1
ATOM 623 C C . MET A 1 83 ? 5.737 5.972 -6.511 1.00 78.50 83 MET A C 1
ATOM 625 O O . MET A 1 83 ? 5.630 4.815 -6.100 1.00 78.50 83 MET A O 1
ATOM 629 N N . GLU A 1 84 ? 5.261 6.341 -7.699 1.00 83.31 84 GLU A N 1
ATOM 630 C CA . GLU A 1 84 ? 4.483 5.482 -8.583 1.00 83.31 84 GLU A CA 1
ATOM 631 C C . GLU A 1 84 ? 5.339 4.986 -9.748 1.00 83.31 84 GLU A C 1
ATOM 633 O O . GLU A 1 84 ? 5.961 5.757 -10.484 1.00 83.31 84 GLU A O 1
ATOM 638 N N . TRP A 1 85 ? 5.348 3.669 -9.917 1.00 89.06 85 TRP A N 1
ATOM 639 C CA . TRP A 1 85 ? 5.951 2.979 -11.044 1.00 89.06 85 TRP A CA 1
ATOM 640 C C . TRP A 1 85 ? 4.849 2.491 -11.964 1.00 89.06 85 TRP A C 1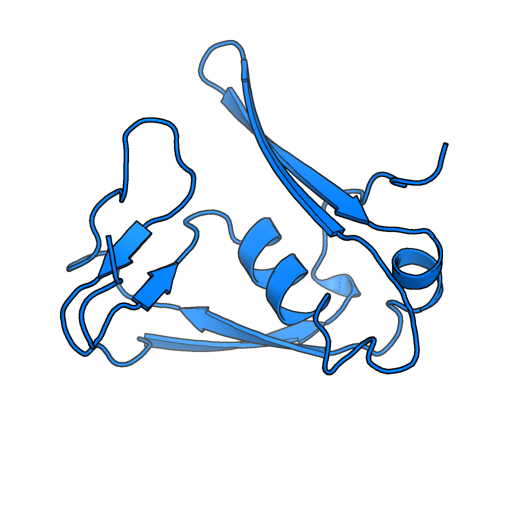
ATOM 642 O O . TRP A 1 85 ? 3.844 1.958 -11.499 1.00 89.06 85 TRP A O 1
ATOM 652 N N . ARG A 1 86 ? 5.051 2.648 -13.269 1.00 88.75 86 ARG A N 1
ATOM 653 C CA . ARG A 1 86 ? 4.073 2.260 -14.281 1.00 88.75 86 ARG A CA 1
ATOM 654 C C . ARG A 1 86 ? 4.642 1.268 -15.268 1.00 88.75 86 ARG A C 1
ATOM 656 O O . ARG A 1 86 ? 5.795 1.391 -15.682 1.00 88.75 86 ARG A O 1
ATOM 663 N N . CYS A 1 87 ? 3.801 0.325 -15.659 1.00 87.00 87 CYS A N 1
ATOM 664 C CA . CYS A 1 87 ? 4.046 -0.605 -16.745 1.00 87.00 87 CYS A CA 1
ATOM 665 C C . CYS A 1 87 ? 2.899 -0.489 -17.751 1.00 87.00 87 CYS A C 1
ATOM 667 O O . CYS A 1 87 ? 1.747 -0.693 -17.375 1.00 87.00 87 CYS A O 1
ATOM 669 N N . ASP A 1 88 ? 3.224 -0.154 -19.003 1.00 85.19 88 ASP A N 1
ATOM 670 C CA . ASP A 1 88 ? 2.247 0.026 -20.093 1.00 85.19 88 ASP A CA 1
ATOM 671 C C . ASP A 1 88 ? 2.098 -1.233 -20.971 1.00 85.19 88 ASP A C 1
ATOM 673 O O . ASP A 1 88 ? 1.673 -1.169 -22.125 1.00 85.19 88 ASP A O 1
ATOM 677 N N . ILE A 1 89 ? 2.549 -2.379 -20.458 1.00 83.94 89 ILE A N 1
ATOM 678 C CA . ILE A 1 89 ? 2.393 -3.687 -21.093 1.00 83.94 89 ILE A CA 1
ATOM 679 C C . ILE A 1 89 ? 1.668 -4.622 -20.134 1.00 83.94 89 ILE A C 1
ATOM 681 O O . ILE A 1 89 ? 1.761 -4.489 -18.914 1.00 83.94 89 ILE A O 1
ATOM 685 N N . GLU A 1 90 ? 0.948 -5.590 -20.692 1.00 84.88 90 GLU A N 1
ATOM 686 C CA . GLU A 1 90 ? 0.314 -6.624 -19.886 1.00 84.88 90 GLU A CA 1
ATOM 687 C C . GLU A 1 90 ? 1.388 -7.475 -19.200 1.00 84.88 90 GLU A C 1
ATOM 689 O O . GLU A 1 90 ? 2.327 -7.957 -19.839 1.00 84.88 90 GLU A O 1
ATOM 694 N N . MET A 1 91 ? 1.249 -7.658 -17.889 1.00 84.81 91 MET A N 1
ATOM 695 C CA . MET A 1 91 ? 2.175 -8.447 -17.091 1.00 84.81 91 MET A CA 1
ATOM 696 C C . MET A 1 91 ? 1.407 -9.267 -16.062 1.00 84.81 91 MET A C 1
ATOM 698 O O . MET A 1 91 ? 0.520 -8.760 -15.377 1.00 84.81 91 MET A O 1
ATOM 702 N N . ALA A 1 92 ? 1.775 -10.540 -15.933 1.00 88.88 92 ALA A N 1
ATOM 703 C CA . ALA A 1 92 ? 1.305 -11.371 -14.837 1.00 88.88 92 ALA A CA 1
ATOM 704 C C . ALA A 1 92 ? 2.164 -11.121 -13.584 1.00 88.88 92 ALA A C 1
ATOM 706 O O . ALA A 1 92 ? 3.386 -10.991 -13.705 1.00 88.88 92 ALA A O 1
ATOM 707 N N . PRO A 1 93 ? 1.564 -11.084 -12.384 1.00 92.50 93 PRO A N 1
ATOM 708 C CA . PRO A 1 93 ? 2.330 -11.016 -11.148 1.00 92.50 93 PRO A CA 1
ATOM 709 C C . PRO A 1 93 ? 3.177 -12.283 -10.990 1.00 92.50 93 PRO A C 1
ATOM 711 O O . PRO A 1 93 ? 2.707 -13.388 -11.271 1.00 92.50 93 PRO A O 1
ATOM 714 N N . SER A 1 94 ? 4.414 -12.127 -10.523 1.00 93.81 94 SER A N 1
ATOM 715 C CA . SER A 1 94 ? 5.278 -13.251 -10.157 1.00 93.81 94 SER A CA 1
ATOM 716 C C . SER A 1 94 ? 4.802 -13.932 -8.875 1.00 93.81 94 SER A C 1
ATOM 718 O O . SER A 1 94 ? 4.993 -15.136 -8.718 1.00 93.81 94 SER A O 1
ATOM 720 N N . GLU A 1 95 ? 4.140 -13.184 -7.988 1.00 96.06 95 GLU A N 1
ATOM 721 C CA . GLU A 1 95 ? 3.618 -13.687 -6.720 1.00 96.06 95 GLU A CA 1
ATOM 722 C C . GLU A 1 95 ? 2.325 -12.970 -6.309 1.00 96.06 95 GLU A C 1
ATOM 724 O O . GLU A 1 95 ? 2.077 -11.816 -6.672 1.00 96.06 95 GLU A O 1
ATOM 729 N N . LYS A 1 96 ? 1.493 -13.670 -5.534 1.00 97.00 96 LYS A N 1
ATOM 730 C CA . LYS A 1 96 ? 0.297 -13.131 -4.882 1.00 97.00 96 LYS A CA 1
ATOM 731 C C . LYS A 1 96 ? 0.382 -13.454 -3.399 1.00 97.00 96 LYS A C 1
ATOM 733 O O . LYS A 1 96 ? 0.440 -14.630 -3.047 1.00 97.00 96 LYS A O 1
ATOM 738 N N . ILE A 1 97 ? 0.366 -12.429 -2.559 1.00 97.75 97 ILE A N 1
ATOM 739 C CA . ILE A 1 97 ? 0.550 -12.562 -1.114 1.00 97.75 97 ILE A CA 1
ATOM 740 C C . ILE A 1 97 ? -0.718 -12.058 -0.425 1.00 97.75 97 ILE A C 1
ATOM 742 O O . ILE A 1 97 ? -1.129 -10.920 -0.651 1.00 97.75 97 ILE A O 1
ATOM 746 N N . GLU A 1 98 ? -1.355 -12.905 0.386 1.00 98.00 98 GLU A N 1
ATOM 747 C CA . GLU A 1 98 ? -2.408 -12.459 1.304 1.00 98.00 98 GLU A CA 1
ATOM 748 C C . GLU A 1 98 ? -1.753 -11.749 2.490 1.00 98.00 98 GLU A C 1
ATOM 750 O O . GLU A 1 98 ? -0.806 -12.272 3.073 1.00 98.00 98 GLU A O 1
ATOM 755 N N . VAL A 1 99 ? -2.260 -10.566 2.825 1.00 98.00 99 VAL A N 1
ATOM 756 C CA . VAL A 1 99 ? -1.761 -9.724 3.918 1.00 98.00 99 VAL A CA 1
ATOM 757 C C . VAL A 1 99 ? -2.906 -9.338 4.847 1.00 98.00 99 VAL A C 1
ATOM 759 O O . VAL A 1 99 ? -4.074 -9.327 4.448 1.00 98.00 99 VAL A O 1
ATOM 762 N N . CYS A 1 100 ? -2.583 -9.003 6.086 1.00 97.44 100 CYS A N 1
ATOM 763 C CA . CYS A 1 100 ? -3.513 -8.572 7.118 1.00 97.44 100 CYS A CA 1
ATOM 764 C C . CYS A 1 100 ? -2.957 -7.376 7.899 1.00 97.44 100 CYS A C 1
ATOM 766 O O . CYS A 1 100 ? -1.829 -6.944 7.680 1.00 97.44 100 CYS A O 1
ATOM 768 N N . ALA A 1 101 ? -3.761 -6.819 8.806 1.00 94.88 101 ALA A N 1
ATOM 769 C CA . ALA A 1 101 ? -3.372 -5.640 9.582 1.00 94.88 101 ALA A CA 1
ATOM 770 C C . ALA A 1 101 ? -2.045 -5.801 10.347 1.00 94.88 101 ALA A C 1
ATOM 772 O O . ALA A 1 101 ? -1.307 -4.827 10.463 1.00 94.88 101 ALA A O 1
ATOM 773 N N . ASP A 1 102 ? -1.715 -7.013 10.798 1.00 95.81 102 ASP A N 1
ATOM 774 C CA . ASP A 1 102 ? -0.471 -7.293 11.529 1.00 95.81 102 ASP A CA 1
ATOM 775 C C . ASP A 1 102 ? 0.783 -7.177 10.640 1.00 95.81 102 ASP A C 1
ATOM 777 O O . ASP A 1 102 ? 1.892 -7.025 11.152 1.00 95.81 102 ASP A O 1
ATOM 781 N N . ASP A 1 103 ? 0.618 -7.205 9.313 1.00 97.44 103 ASP A N 1
ATOM 782 C CA . ASP A 1 103 ? 1.703 -6.997 8.349 1.00 97.44 103 ASP A CA 1
ATOM 783 C C . ASP A 1 103 ? 2.032 -5.502 8.152 1.00 97.44 103 ASP A C 1
ATOM 785 O O . ASP A 1 103 ? 3.031 -5.164 7.512 1.00 97.44 103 ASP A O 1
ATOM 789 N N . ILE A 1 104 ? 1.225 -4.585 8.706 1.00 95.12 104 ILE A N 1
ATOM 790 C CA . ILE A 1 104 ? 1.536 -3.151 8.747 1.00 95.12 104 ILE A CA 1
ATOM 791 C C . ILE A 1 104 ? 2.480 -2.895 9.927 1.00 95.12 104 ILE A C 1
ATOM 793 O O . ILE A 1 104 ? 2.060 -2.740 11.071 1.00 95.12 104 ILE A O 1
ATOM 797 N N . VAL A 1 105 ? 3.780 -2.827 9.641 1.00 94.25 105 VAL A N 1
ATOM 798 C CA . VAL A 1 105 ? 4.821 -2.646 10.671 1.00 94.25 105 VAL A CA 1
ATOM 799 C C . VAL A 1 105 ? 5.115 -1.182 11.004 1.00 94.25 105 VAL A C 1
ATOM 801 O O . VAL A 1 105 ? 5.757 -0.891 12.016 1.00 94.25 105 VAL A O 1
ATOM 804 N N . LEU A 1 106 ? 4.673 -0.253 10.153 1.00 94.12 106 LEU A N 1
ATOM 805 C CA . LEU A 1 106 ? 4.834 1.182 10.367 1.00 94.12 106 LEU A CA 1
ATOM 806 C C . LEU A 1 106 ? 3.657 1.756 11.162 1.00 94.12 106 LEU A C 1
ATOM 808 O O . LEU A 1 106 ? 2.517 1.337 10.960 1.00 94.12 106 LEU A O 1
ATOM 812 N N . PRO A 1 107 ? 3.900 2.754 12.029 1.00 94.75 107 PRO A N 1
ATOM 813 C CA . PRO A 1 107 ? 2.812 3.466 12.680 1.00 94.75 107 PRO A CA 1
ATOM 814 C C . PRO A 1 107 ? 1.941 4.181 11.637 1.00 94.75 107 PRO A C 1
ATOM 816 O O . PRO A 1 107 ? 2.454 4.759 10.677 1.00 94.75 107 PRO A O 1
ATOM 819 N N . ILE A 1 108 ? 0.627 4.158 11.859 1.00 95.81 108 ILE A N 1
ATOM 820 C CA . ILE A 1 108 ? -0.347 4.930 11.083 1.00 95.81 108 ILE A CA 1
ATOM 821 C C . ILE A 1 108 ? -0.663 6.199 11.874 1.00 95.81 108 ILE A C 1
ATOM 823 O O . ILE A 1 108 ? -1.160 6.128 12.999 1.00 95.81 108 ILE A O 1
ATOM 827 N N . GLU A 1 109 ? -0.353 7.355 11.298 1.00 95.50 109 GLU A N 1
ATOM 828 C CA . GLU A 1 109 ? -0.675 8.657 11.876 1.00 95.50 109 GLU A CA 1
ATOM 829 C C . GLU A 1 109 ? -2.181 8.932 11.746 1.00 95.50 109 GLU A C 1
ATOM 831 O O . GLU A 1 109 ? -2.791 8.679 10.705 1.00 95.50 109 GLU A O 1
ATOM 836 N N . ASN A 1 110 ? -2.795 9.457 12.806 1.00 92.38 110 ASN A N 1
ATOM 837 C CA . ASN A 1 110 ? -4.191 9.873 12.746 1.00 92.38 110 ASN A CA 1
ATOM 838 C C . ASN A 1 110 ? -4.315 11.169 11.928 1.00 92.38 110 ASN A C 1
ATOM 840 O O . ASN A 1 110 ? -3.578 12.123 12.172 1.00 92.38 110 ASN A O 1
ATOM 844 N N . LEU A 1 111 ? -5.249 11.192 10.977 1.00 90.44 111 LEU A N 1
ATOM 845 C CA . LEU A 1 111 ? -5.516 12.348 10.114 1.00 90.44 111 LEU A CA 1
ATOM 846 C C . LEU A 1 111 ? -6.560 13.324 10.669 1.00 90.44 111 LEU A C 1
ATOM 848 O O . LEU A 1 111 ? -6.806 14.354 10.045 1.00 90.44 111 LEU A O 1
ATOM 852 N N . GLU A 1 112 ? -7.200 13.001 11.789 1.00 76.25 112 GLU A N 1
ATOM 853 C CA . GLU A 1 112 ? -8.172 13.881 12.436 1.00 76.25 112 GLU A CA 1
ATOM 854 C C . GLU A 1 112 ? -7.460 14.910 13.334 1.00 76.25 112 GLU A C 1
ATOM 856 O O . GLU A 1 112 ? -6.779 14.536 14.293 1.00 76.25 112 GLU A O 1
ATOM 861 N N . GLU A 1 113 ? -7.628 16.197 13.002 1.00 56.53 113 GLU A N 1
ATOM 862 C CA . GLU A 1 113 ? -7.445 17.347 13.909 1.00 56.53 113 GLU A CA 1
ATOM 863 C C . GLU A 1 113 ? -8.729 17.630 14.702 1.00 56.53 113 GLU A C 1
ATOM 865 O O . GLU A 1 113 ? -9.827 17.585 14.094 1.00 56.53 113 GLU A O 1
#

pLDDT: mean 88.7, std 11.63, range [46.75, 98.0]

Sequence (113 aa):
MKDGDPCIAASPYADIAIFRAIVNDVNFSDYSYSSNFGVEGRDGKETVKLGASLCVTDNLAGKKGVVYVFNRDGFRLHEAGVMEWRCDIEMAPSEKIEVCADDIVLPIENLEE

Radius of gyration: 15.05 Å; chains: 1; bounding box: 39×31×37 Å